Protein AF-W1XXQ2-F1 (afdb_monomer_lite)

InterPro domains:
  IPR000544 Octanoyltransferase [TIGR00214] (2-81)
  IPR004143 Biotinyl protein ligase (BPL) and lipoyl protein ligase (LPL), catalytic domain [PF21948] (4-81)
  IPR004143 Biotinyl protein ligase (BPL) and lipoyl protein ligase (LPL), catalytic domain [PS51733] (1-81)
  IPR020605 Octanoyltransferase, conserved site [PS01313] (12-27)
  IPR045864 Class II Aminoacyl-tRNA synthetase/Biotinyl protein ligase (BPL) and lipoyl protein ligase (LPL) [G3DSA:3.30.930.10] (2-81)
  IPR045864 Class II Aminoacyl-tRNA synthetase/Biotinyl protein ligase (BPL) and lipoyl protein ligase (LPL) [SSF55681] (4-81)

Radius of gyration: 14.21 Å; chains: 1; bounding box: 31×37×31 Å

Organism: NCBI:txid408170

Foldseek 3Di:
DCPPDDDDDDPDDDDDDDDDPPDDDDDDDDDCVVVVHDPVRVLVVVQVVVQVVVVVVVQHWDADPVDRAIDRVVHGPGHDD

Secondary structure (DSSP, 8-state):
--TTSPPPP-SSSSS-----TT---------HHHHT--HHHHHHHHHHHHHHHHHHTT---EE-SSS-SEEETTEEEE---

Structure (mmCIF, N/CA/C/O backbone):
data_AF-W1XXQ2-F1
#
_entry.id   AF-W1XXQ2-F1
#
loop_
_atom_site.group_PDB
_atom_site.id
_atom_site.type_symbol
_atom_site.label_atom_id
_atom_site.label_alt_id
_atom_site.label_comp_id
_atom_site.label_a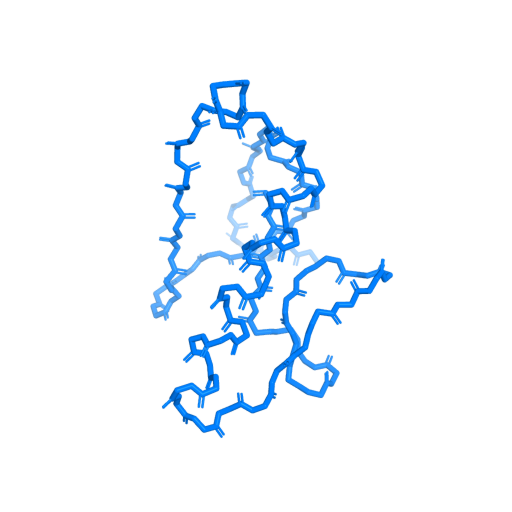sym_id
_atom_site.label_entity_id
_atom_site.label_seq_id
_atom_site.pdbx_PDB_ins_code
_atom_site.Cartn_x
_atom_site.Cartn_y
_atom_site.Cartn_z
_atom_site.occupancy
_atom_site.B_iso_or_equiv
_atom_site.auth_seq_id
_atom_site.auth_comp_id
_atom_site.auth_asym_id
_atom_site.auth_atom_id
_atom_site.pdbx_PDB_model_num
ATOM 1 N N . MET A 1 1 ? 9.703 -16.083 -10.633 1.00 62.62 1 MET A N 1
ATOM 2 C CA . MET A 1 1 ? 10.115 -15.096 -11.659 1.00 62.62 1 MET A CA 1
ATOM 3 C C . MET A 1 1 ? 8.864 -14.676 -12.426 1.00 62.62 1 MET A C 1
ATOM 5 O O . MET A 1 1 ? 7.974 -15.511 -12.516 1.00 62.62 1 MET A O 1
ATOM 9 N N . PRO A 1 2 ? 8.752 -13.431 -12.918 1.00 72.69 2 PRO A N 1
ATOM 10 C CA . PRO A 1 2 ? 7.524 -12.850 -13.500 1.00 72.69 2 PRO A CA 1
ATOM 11 C C . PRO A 1 2 ? 7.039 -13.494 -14.819 1.00 72.69 2 PRO A C 1
ATOM 13 O O . PRO A 1 2 ? 6.127 -12.972 -15.454 1.00 72.69 2 PRO A O 1
ATOM 16 N N . GLY A 1 3 ? 7.612 -14.632 -15.226 1.00 85.38 3 GLY A N 1
ATOM 17 C CA . GLY A 1 3 ? 7.330 -15.264 -16.512 1.00 85.38 3 GLY A CA 1
ATOM 18 C C . GLY A 1 3 ? 7.638 -14.305 -17.658 1.00 85.38 3 GLY A C 1
ATOM 19 O O . GLY A 1 3 ? 8.652 -13.609 -17.620 1.00 85.38 3 GLY A O 1
ATOM 20 N N . ASP A 1 4 ? 6.724 -14.235 -18.620 1.00 91.69 4 ASP A N 1
ATOM 21 C CA . ASP A 1 4 ? 6.841 -13.384 -19.810 1.00 91.69 4 ASP A CA 1
ATOM 22 C C . ASP A 1 4 ? 6.317 -11.951 -19.597 1.00 91.69 4 ASP A C 1
ATOM 24 O O . ASP A 1 4 ? 6.292 -11.152 -20.533 1.00 91.69 4 ASP A O 1
ATOM 28 N N . ILE A 1 5 ? 5.876 -11.598 -18.380 1.00 93.06 5 ILE A N 1
ATOM 29 C CA . ILE A 1 5 ? 5.353 -10.260 -18.080 1.00 93.06 5 ILE A CA 1
ATOM 30 C C . ILE A 1 5 ? 6.532 -9.302 -17.840 1.00 93.06 5 ILE A C 1
ATOM 32 O O . ILE A 1 5 ? 7.305 -9.518 -16.899 1.00 93.06 5 ILE A O 1
ATOM 36 N N . PRO A 1 6 ? 6.675 -8.216 -18.630 1.00 93.38 6 PRO A N 1
ATOM 37 C CA . PRO A 1 6 ? 7.745 -7.247 -18.431 1.00 93.38 6 PRO A CA 1
ATOM 38 C C . PRO A 1 6 ? 7.675 -6.597 -17.048 1.00 93.38 6 PRO A C 1
ATOM 40 O O . PRO A 1 6 ? 6.614 -6.158 -16.603 1.00 93.38 6 PRO A O 1
ATOM 43 N N . VAL A 1 7 ? 8.827 -6.479 -16.388 1.00 95.25 7 VAL A N 1
ATOM 44 C CA . VAL A 1 7 ? 8.950 -5.730 -15.133 1.00 95.25 7 VAL A CA 1
ATOM 45 C C . VAL A 1 7 ? 9.470 -4.338 -15.443 1.00 95.25 7 VAL A C 1
ATOM 47 O O . VAL A 1 7 ? 10.578 -4.183 -15.955 1.00 95.25 7 VAL A O 1
ATOM 50 N N . ILE A 1 8 ? 8.674 -3.329 -15.104 1.00 95.19 8 ILE A N 1
ATOM 51 C CA . ILE A 1 8 ? 9.034 -1.924 -15.281 1.00 95.19 8 ILE A CA 1
ATOM 52 C C . ILE A 1 8 ? 9.538 -1.370 -13.950 1.00 95.19 8 ILE A C 1
ATOM 54 O O . ILE A 1 8 ? 8.893 -1.542 -12.915 1.00 95.19 8 ILE A O 1
ATOM 58 N N . GLN A 1 9 ? 10.703 -0.724 -13.979 1.00 95.62 9 GLN A N 1
ATOM 59 C CA . GLN A 1 9 ? 11.261 -0.045 -12.811 1.00 95.62 9 GLN A CA 1
ATOM 60 C C . GLN A 1 9 ? 10.496 1.248 -12.522 1.00 95.62 9 GLN A C 1
ATOM 62 O O . GLN A 1 9 ? 10.122 1.981 -13.436 1.00 95.62 9 GLN A O 1
ATOM 67 N N . SER A 1 10 ? 10.295 1.528 -11.239 1.00 94.06 10 SER A N 1
ATOM 68 C CA . SER A 1 10 ? 9.594 2.711 -10.737 1.00 94.06 10 SER A CA 1
ATOM 69 C C . SER A 1 10 ? 10.284 3.237 -9.483 1.00 94.06 10 SER A C 1
ATOM 71 O O . SER A 1 10 ? 10.977 2.486 -8.803 1.00 94.06 10 SER A O 1
ATOM 73 N N . ASP A 1 11 ? 10.041 4.497 -9.146 1.00 94.94 11 ASP A N 1
ATOM 74 C CA . ASP A 1 11 ? 10.588 5.193 -7.975 1.00 94.94 11 ASP A CA 1
ATOM 75 C C . ASP A 1 11 ? 9.760 5.017 -6.687 1.00 94.94 11 ASP A C 1
ATOM 77 O O . ASP A 1 11 ? 10.141 5.526 -5.631 1.00 94.94 11 ASP A O 1
ATOM 81 N N . ARG A 1 12 ? 8.637 4.291 -6.755 1.00 92.81 12 ARG A N 1
ATOM 82 C CA . ARG A 1 12 ? 7.755 4.042 -5.605 1.00 92.81 12 ARG A CA 1
ATOM 83 C C . ARG A 1 12 ? 8.396 3.153 -4.534 1.00 92.81 12 ARG A C 1
ATOM 85 O O . ARG A 1 12 ? 9.323 2.386 -4.799 1.00 92.81 12 ARG A O 1
ATOM 92 N N . GLY A 1 13 ? 7.828 3.191 -3.330 1.00 89.19 13 GLY A N 1
ATOM 93 C CA . GLY A 1 13 ? 8.229 2.306 -2.244 1.00 89.19 13 GLY A CA 1
ATOM 94 C C . GLY A 1 13 ? 7.818 0.847 -2.480 1.00 89.19 13 GLY A C 1
ATOM 95 O O . GLY A 1 13 ? 6.925 0.530 -3.270 1.00 89.19 13 GLY A O 1
ATOM 96 N N . GLY A 1 14 ? 8.456 -0.063 -1.742 1.00 89.44 14 GLY A N 1
ATOM 97 C CA . GLY A 1 14 ? 8.174 -1.498 -1.794 1.00 89.44 14 GLY A CA 1
ATOM 98 C C . GLY A 1 14 ? 8.940 -2.244 -2.890 1.00 89.44 14 GLY A C 1
ATOM 99 O O . GLY A 1 14 ? 9.876 -1.730 -3.491 1.00 89.44 14 GLY A O 1
ATOM 100 N N . GLN A 1 15 ? 8.563 -3.503 -3.110 1.00 90.62 15 GLN A N 1
ATOM 101 C CA . GLN A 1 15 ? 9.185 -4.382 -4.105 1.00 90.62 15 GLN A CA 1
ATOM 102 C C . GLN A 1 15 ? 8.303 -4.477 -5.365 1.00 90.62 15 GLN A C 1
ATOM 104 O O . GLN A 1 15 ? 7.573 -3.544 -5.711 1.00 90.62 15 GLN A O 1
ATOM 109 N N . VAL A 1 16 ? 8.352 -5.608 -6.065 1.00 93.44 16 VAL A N 1
ATOM 110 C CA . VAL A 1 16 ? 7.530 -5.894 -7.243 1.00 93.44 16 VAL A CA 1
ATOM 111 C C . VAL A 1 16 ? 6.037 -6.012 -6.884 1.00 93.44 16 VAL A C 1
ATOM 113 O O . VAL A 1 16 ? 5.680 -6.552 -5.841 1.00 93.44 16 VAL A O 1
ATOM 116 N N . THR A 1 17 ? 5.163 -5.507 -7.759 1.00 94.88 17 THR A N 1
ATOM 117 C CA . THR A 1 17 ? 3.701 -5.705 -7.711 1.00 94.88 17 THR A CA 1
ATOM 118 C C . THR A 1 17 ? 3.175 -5.922 -9.132 1.00 94.88 17 THR A C 1
ATOM 120 O O . THR A 1 17 ? 3.898 -5.672 -10.097 1.00 94.88 17 THR A O 1
ATOM 123 N N . TYR A 1 18 ? 1.927 -6.368 -9.262 1.00 94.81 18 TYR A N 1
ATOM 124 C CA . TYR A 1 18 ? 1.234 -6.516 -10.540 1.00 94.81 18 TYR A CA 1
ATOM 125 C C . TYR A 1 18 ? -0.005 -5.617 -10.591 1.00 94.81 18 TYR A C 1
ATOM 127 O O . TYR A 1 18 ? -0.738 -5.497 -9.604 1.00 94.81 18 TYR A O 1
ATOM 135 N N . HIS A 1 19 ? -0.234 -5.028 -11.763 1.00 95.94 19 HIS A N 1
ATOM 136 C CA . HIS A 1 19 ? -1.451 -4.305 -12.105 1.00 95.94 19 HIS A CA 1
ATOM 137 C C . HIS A 1 19 ? -2.057 -4.912 -13.370 1.00 95.94 19 HIS A C 1
ATOM 139 O O . HIS A 1 19 ? -1.329 -5.241 -14.306 1.00 95.94 19 H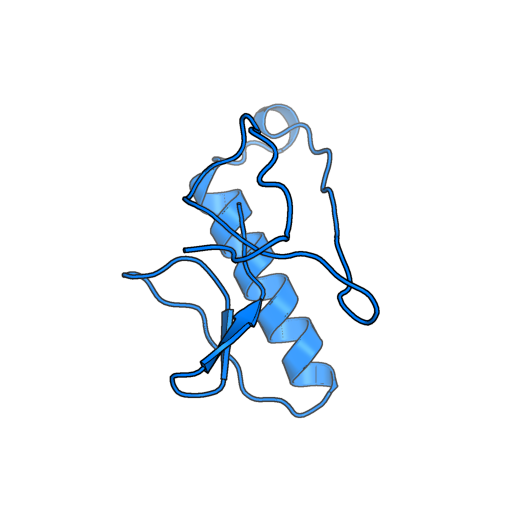IS A O 1
ATOM 145 N N . GLY A 1 20 ? -3.380 -5.062 -13.403 1.00 95.38 20 GLY A N 1
ATOM 146 C CA . GLY A 1 20 ? -4.078 -5.693 -14.521 1.00 95.38 20 GLY A CA 1
ATOM 147 C C . GLY A 1 20 ? -5.573 -5.367 -14.558 1.00 95.38 20 GLY A C 1
ATOM 148 O O . GLY A 1 20 ? -6.084 -4.718 -13.640 1.00 95.38 20 GLY A O 1
ATOM 149 N N . PRO A 1 21 ? -6.286 -5.794 -15.616 1.00 97.19 21 PRO A N 1
ATOM 150 C CA . PRO A 1 21 ? -7.718 -5.545 -15.768 1.00 97.19 21 PRO A CA 1
ATOM 151 C C . PRO A 1 21 ? -8.525 -5.981 -14.539 1.00 97.19 21 PRO A C 1
ATOM 153 O O . PRO A 1 21 ? -8.280 -7.041 -13.969 1.00 97.19 21 PRO A O 1
ATOM 156 N N . GLY A 1 22 ? -9.491 -5.155 -14.132 1.00 97.00 22 GLY A N 1
ATOM 157 C CA . GLY A 1 22 ? -10.309 -5.387 -12.935 1.00 97.00 22 GLY A CA 1
ATOM 158 C C . GLY A 1 22 ? -9.688 -4.885 -11.627 1.00 97.00 22 GLY A C 1
ATOM 159 O O . GLY A 1 22 ? -10.387 -4.832 -10.619 1.00 97.00 22 GLY A O 1
ATOM 160 N N . GLN A 1 23 ? -8.419 -4.460 -11.626 1.00 98.19 23 GLN A N 1
ATOM 161 C CA . GLN A 1 23 ? -7.812 -3.801 -10.473 1.00 98.19 23 GLN A CA 1
ATOM 162 C C . GLN A 1 23 ? -7.994 -2.281 -10.560 1.00 98.19 23 GLN A C 1
ATOM 164 O O . GLN A 1 23 ? -7.560 -1.643 -11.519 1.00 98.19 23 GLN A O 1
ATOM 169 N N . GLN A 1 24 ? -8.593 -1.685 -9.530 1.00 97.19 24 GLN A N 1
ATOM 170 C CA . GLN A 1 24 ? -8.625 -0.233 -9.391 1.00 97.19 24 GLN A CA 1
ATOM 171 C C . GLN A 1 24 ? -7.255 0.274 -8.924 1.00 97.19 24 GLN A C 1
ATOM 173 O O . GLN A 1 24 ? -6.757 -0.137 -7.877 1.00 97.19 24 GLN A O 1
ATOM 178 N N . VAL A 1 25 ? -6.658 1.181 -9.697 1.00 97.38 25 VAL A N 1
ATOM 179 C CA . VAL A 1 25 ? -5.385 1.836 -9.368 1.00 97.38 25 VAL A CA 1
ATOM 180 C C . VAL A 1 25 ? -5.652 3.310 -9.083 1.00 97.38 25 VAL A C 1
ATOM 182 O O . VAL A 1 25 ? -6.346 3.976 -9.850 1.00 97.38 25 VAL A O 1
ATOM 185 N N . MET A 1 26 ? -5.113 3.823 -7.977 1.00 96.56 26 MET A N 1
ATOM 186 C CA . MET A 1 26 ? -5.304 5.208 -7.547 1.00 96.56 26 MET A CA 1
ATOM 187 C C . MET A 1 26 ? -3.954 5.878 -7.289 1.00 96.56 26 MET A C 1
ATOM 189 O O . MET A 1 26 ? -3.188 5.425 -6.443 1.00 96.56 26 MET A O 1
ATOM 193 N N . TYR A 1 27 ? -3.688 6.987 -7.984 1.00 96.50 27 TYR A N 1
ATOM 194 C CA . TYR A 1 27 ? -2.526 7.842 -7.739 1.00 96.50 27 TYR A CA 1
ATOM 195 C C . TYR A 1 27 ? -2.956 9.114 -7.013 1.00 96.50 27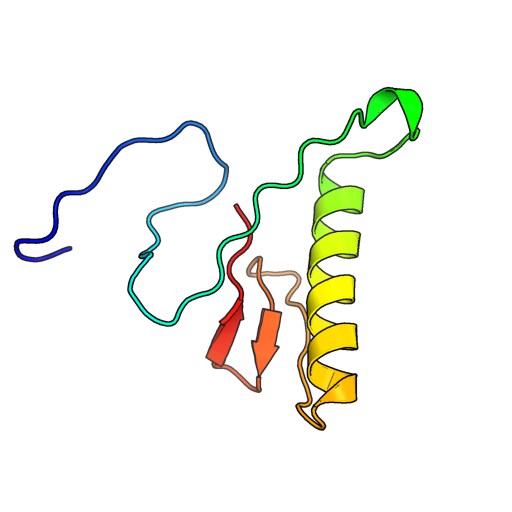 TYR A C 1
ATOM 197 O O . TYR A 1 27 ? -3.620 9.981 -7.581 1.00 96.50 27 TYR A O 1
ATOM 205 N N . VAL A 1 28 ? -2.580 9.224 -5.740 1.00 94.56 28 VAL A N 1
ATOM 206 C CA . VAL A 1 28 ? -2.998 10.331 -4.872 1.00 94.56 28 VAL A CA 1
ATOM 207 C C . VAL A 1 28 ? -1.922 11.413 -4.859 1.00 94.56 28 VAL A C 1
ATOM 209 O O . VAL A 1 28 ? -0.892 11.295 -4.201 1.00 94.56 28 VAL A O 1
ATOM 212 N N . LEU A 1 29 ? -2.163 12.489 -5.604 1.00 95.75 29 LEU A N 1
ATOM 213 C CA . LEU A 1 29 ? -1.240 13.618 -5.736 1.00 95.75 29 LEU A CA 1
ATOM 214 C C . LEU A 1 29 ? -1.561 14.673 -4.672 1.00 95.75 29 LEU A C 1
ATOM 216 O O . LEU A 1 29 ? -2.447 15.511 -4.847 1.00 95.75 29 LEU A O 1
ATOM 220 N N . LEU A 1 30 ? -0.856 14.620 -3.540 1.00 95.56 30 LEU A N 1
ATOM 221 C CA . LEU A 1 30 ? -1.124 15.466 -2.375 1.00 95.56 30 LEU A CA 1
ATOM 222 C C . LEU A 1 30 ? 0.099 16.288 -1.962 1.00 95.56 30 LEU A C 1
ATOM 224 O O . LEU A 1 30 ? 1.216 15.788 -1.867 1.00 95.56 30 LEU A O 1
ATOM 228 N N . ASN A 1 31 ? -0.126 17.556 -1.614 1.00 97.31 31 ASN A N 1
ATOM 229 C CA . ASN A 1 31 ? 0.900 18.379 -0.977 1.00 97.31 31 ASN A CA 1
ATOM 230 C C . ASN A 1 31 ? 0.931 18.111 0.538 1.00 97.31 31 ASN A C 1
ATOM 232 O O . ASN A 1 31 ? 0.161 18.703 1.301 1.00 97.31 31 ASN A O 1
ATOM 236 N N . LEU A 1 32 ? 1.835 17.228 0.965 1.00 96.81 32 LEU A N 1
ATOM 237 C CA . LEU A 1 32 ? 1.931 16.782 2.359 1.00 96.81 32 LEU A CA 1
ATOM 238 C C . LEU A 1 32 ? 2.349 17.900 3.313 1.00 96.81 32 LEU A C 1
ATOM 240 O O . LEU A 1 32 ? 1.767 18.042 4.386 1.00 96.81 32 LEU A O 1
ATOM 244 N N . LYS A 1 33 ? 3.276 18.770 2.892 1.00 96.81 33 LYS A N 1
ATOM 245 C CA . LYS A 1 33 ? 3.743 19.904 3.705 1.00 96.81 33 LYS A CA 1
ATOM 246 C C . LYS A 1 33 ? 2.603 20.864 4.033 1.00 96.81 33 LYS A C 1
ATOM 248 O O . LYS A 1 33 ? 2.440 21.257 5.184 1.00 96.81 33 LYS A O 1
ATOM 253 N N . ARG A 1 34 ? 1.776 21.208 3.038 1.00 98.00 34 ARG A N 1
ATOM 254 C CA . ARG A 1 34 ? 0.595 22.063 3.237 1.00 98.00 34 ARG A CA 1
ATOM 255 C C . ARG A 1 34 ? -0.420 21.414 4.180 1.00 98.00 34 ARG A C 1
ATOM 257 O O . ARG A 1 34 ? -1.079 22.120 4.936 1.00 98.00 34 ARG A O 1
ATOM 264 N N . ARG A 1 35 ? -0.548 20.088 4.126 1.00 96.44 35 ARG A N 1
ATOM 265 C CA . ARG A 1 35 ? -1.439 19.304 4.993 1.00 96.44 35 ARG A CA 1
ATOM 266 C C . ARG A 1 35 ? -0.833 18.981 6.360 1.00 96.44 35 ARG A C 1
ATOM 268 O O . ARG A 1 35 ? -1.557 18.468 7.201 1.00 96.44 35 ARG A O 1
ATOM 275 N N . LYS A 1 36 ? 0.445 19.310 6.585 1.00 97.00 36 LYS A N 1
ATOM 276 C CA . LYS A 1 36 ? 1.219 18.932 7.775 1.00 97.00 36 LYS A CA 1
ATOM 277 C C . LYS A 1 36 ? 1.196 17.417 8.033 1.00 97.00 36 LYS A C 1
ATOM 279 O O . LYS A 1 36 ? 1.130 17.007 9.182 1.00 97.00 36 LYS A O 1
ATOM 284 N N . LEU A 1 37 ? 1.235 16.617 6.965 1.00 96.88 37 LEU A N 1
ATOM 285 C CA . LEU A 1 37 ? 1.226 15.154 7.039 1.00 96.88 37 LEU A CA 1
ATOM 286 C C . LEU A 1 37 ? 2.618 14.575 6.790 1.00 96.88 37 LEU A C 1
ATOM 288 O O . LEU A 1 37 ? 3.325 15.001 5.872 1.00 96.88 37 LEU A O 1
ATOM 292 N N . GLY A 1 38 ? 2.984 13.565 7.573 1.00 96.56 38 GLY A N 1
ATOM 293 C CA . GLY A 1 38 ? 4.111 12.685 7.282 1.00 96.56 38 GLY A CA 1
ATOM 294 C C . GLY A 1 38 ? 3.761 11.615 6.242 1.00 96.56 38 GLY A C 1
ATOM 295 O O . GLY A 1 38 ? 2.599 11.268 6.045 1.00 96.56 38 GLY A O 1
ATOM 296 N N . VAL A 1 39 ? 4.777 11.026 5.600 1.00 93.06 39 VAL A N 1
ATOM 297 C CA . VAL A 1 39 ? 4.571 9.921 4.639 1.00 93.06 39 VAL A CA 1
ATOM 298 C C . VAL A 1 39 ? 3.937 8.701 5.313 1.00 93.06 39 VAL A C 1
ATOM 300 O O . VAL A 1 39 ? 3.014 8.111 4.766 1.00 93.06 39 VAL A O 1
ATOM 303 N N . ARG A 1 40 ? 4.384 8.345 6.525 1.00 92.38 40 ARG A N 1
ATOM 304 C CA . ARG A 1 40 ? 3.801 7.228 7.289 1.00 92.38 40 ARG A CA 1
ATOM 305 C C . ARG A 1 40 ? 2.338 7.480 7.648 1.00 92.38 40 ARG A C 1
ATOM 307 O O . ARG A 1 40 ? 1.520 6.587 7.484 1.00 92.38 40 ARG A O 1
ATOM 314 N N . GLU A 1 41 ? 2.014 8.701 8.069 1.00 95.00 41 GLU A N 1
ATOM 315 C CA . GLU A 1 41 ? 0.633 9.097 8.365 1.00 95.00 41 GLU A CA 1
ATOM 316 C C . GLU A 1 41 ? -0.246 9.005 7.117 1.00 95.00 41 GLU A C 1
ATOM 318 O O . GLU A 1 41 ? -1.358 8.496 7.196 1.00 95.00 41 GLU A O 1
ATOM 323 N N . LEU A 1 42 ? 0.261 9.431 5.953 1.00 94.94 42 LEU A N 1
ATOM 324 C CA . LEU A 1 42 ? -0.451 9.256 4.690 1.00 94.94 42 LEU A CA 1
ATOM 325 C C . LEU A 1 42 ? -0.725 7.776 4.397 1.00 94.94 42 LEU A C 1
ATOM 327 O O . LEU A 1 42 ? -1.854 7.444 4.057 1.00 94.94 42 LEU A O 1
ATOM 331 N N . VAL A 1 43 ? 0.273 6.896 4.528 1.00 94.19 43 VAL A N 1
ATOM 332 C CA . VAL A 1 43 ? 0.090 5.451 4.299 1.00 94.19 43 VAL A CA 1
ATOM 333 C C . VAL A 1 43 ? -0.997 4.893 5.219 1.00 94.19 43 VAL A C 1
ATOM 335 O O . VAL A 1 43 ? -1.923 4.257 4.727 1.00 94.19 43 VAL A O 1
ATOM 338 N N . THR A 1 44 ? -0.959 5.214 6.515 1.00 95.50 44 THR A N 1
ATOM 339 C CA . THR A 1 44 ? -1.993 4.793 7.473 1.00 95.50 44 THR A CA 1
ATOM 340 C C . THR A 1 44 ? -3.381 5.323 7.101 1.00 95.50 44 THR A C 1
ATOM 342 O O . THR A 1 44 ? -4.366 4.591 7.180 1.00 95.50 44 THR A O 1
ATOM 345 N N . LEU A 1 45 ? -3.483 6.579 6.653 1.00 96.38 45 LEU A N 1
ATOM 346 C CA . LEU A 1 45 ? -4.752 7.152 6.195 1.00 96.38 45 LEU A CA 1
ATOM 347 C C . LEU A 1 45 ? -5.283 6.446 4.943 1.00 96.38 45 LEU A C 1
ATOM 349 O O . LEU A 1 45 ? -6.488 6.219 4.837 1.00 96.38 45 LEU A O 1
ATOM 353 N N . LEU A 1 46 ? -4.409 6.088 4.001 1.00 96.69 46 LEU A N 1
ATOM 354 C CA . LEU A 1 46 ? -4.790 5.347 2.799 1.00 96.69 46 LEU A CA 1
ATOM 355 C C . LEU A 1 46 ? -5.240 3.922 3.135 1.00 96.69 46 LEU A C 1
ATOM 357 O O . LEU A 1 46 ? -6.281 3.492 2.643 1.00 96.69 46 LEU A O 1
ATOM 361 N N . GLU A 1 47 ? -4.525 3.219 4.013 1.00 97.75 47 GLU A N 1
ATOM 362 C CA . GLU A 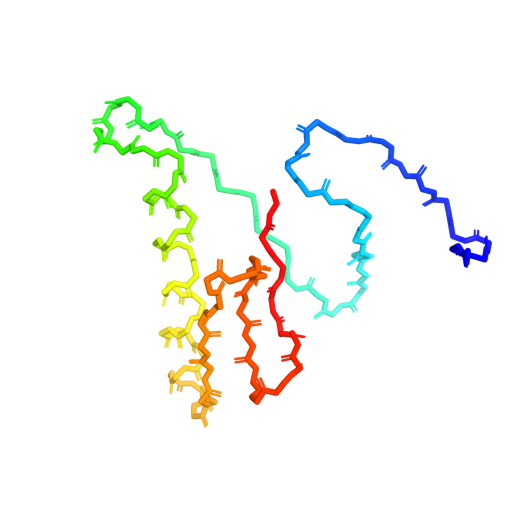1 47 ? -4.937 1.900 4.509 1.00 97.75 47 GLU A CA 1
ATOM 363 C C . GLU A 1 47 ? -6.317 1.968 5.168 1.00 97.75 47 GLU A C 1
ATOM 365 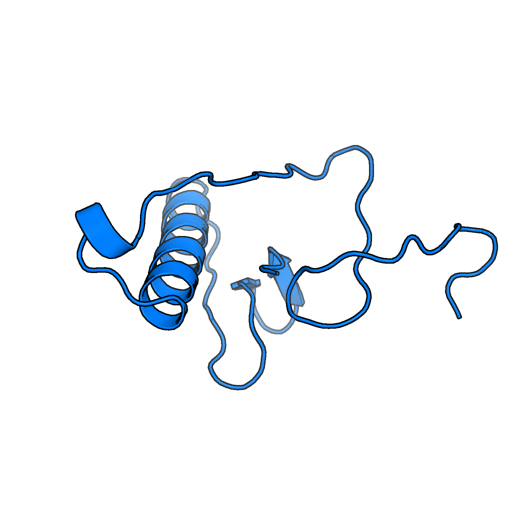O O . GLU A 1 47 ? -7.215 1.206 4.809 1.00 97.75 47 GLU A O 1
ATOM 370 N N . GLN A 1 48 ? -6.531 2.936 6.064 1.00 98.00 48 GLN A N 1
ATOM 371 C CA . GLN A 1 48 ? -7.820 3.106 6.729 1.00 98.00 48 GLN A CA 1
ATOM 372 C C . GLN A 1 48 ? -8.936 3.488 5.750 1.00 98.00 48 GLN A C 1
ATOM 374 O O . GLN A 1 48 ? -10.070 3.047 5.909 1.00 98.00 48 GLN A O 1
ATOM 379 N N . THR A 1 49 ? -8.628 4.276 4.717 1.00 97.81 49 THR A N 1
ATOM 380 C CA . THR A 1 49 ? -9.595 4.623 3.664 1.00 97.81 49 THR A CA 1
ATOM 381 C C . THR A 1 49 ? -10.074 3.369 2.938 1.00 97.81 49 THR A C 1
ATOM 383 O O . THR A 1 49 ? -11.275 3.197 2.733 1.00 97.81 49 THR A O 1
ATOM 386 N N . VAL A 1 50 ? -9.156 2.461 2.598 1.00 98.19 50 VAL A N 1
ATOM 387 C CA . VAL A 1 50 ? -9.497 1.180 1.969 1.00 98.19 50 VAL A CA 1
ATOM 388 C C . VAL A 1 50 ? -10.311 0.302 2.920 1.00 98.19 50 VAL A C 1
ATOM 390 O O . VAL A 1 50 ? -11.328 -0.238 2.495 1.00 98.19 50 VAL A O 1
ATOM 393 N N . VAL A 1 51 ? -9.927 0.196 4.198 1.00 98.62 51 VAL A N 1
ATOM 394 C CA . VAL A 1 51 ? -10.705 -0.551 5.206 1.00 98.62 51 VAL A CA 1
ATOM 395 C C . VAL A 1 51 ? -12.131 -0.015 5.310 1.00 98.62 51 VAL A C 1
ATOM 397 O O . VAL A 1 51 ? -13.077 -0.790 5.228 1.00 98.62 51 VAL A O 1
ATOM 400 N N . ASN A 1 52 ? -12.299 1.303 5.432 1.00 98.75 52 ASN A N 1
ATOM 401 C CA . ASN A 1 52 ? -13.619 1.923 5.545 1.00 98.75 52 ASN A CA 1
ATOM 402 C C . ASN A 1 52 ? -14.464 1.679 4.287 1.00 98.75 52 ASN A C 1
ATOM 404 O O . ASN A 1 52 ? -15.633 1.325 4.392 1.00 98.75 52 ASN A O 1
ATOM 408 N N . THR A 1 53 ? -13.854 1.796 3.105 1.00 98.25 53 THR A N 1
ATOM 409 C CA . THR A 1 53 ? -14.532 1.525 1.827 1.00 98.25 53 THR A CA 1
ATOM 410 C C . THR A 1 53 ? -14.996 0.069 1.742 1.00 98.25 53 THR A C 1
ATOM 412 O O . THR A 1 53 ? -16.112 -0.211 1.319 1.00 98.25 53 THR A O 1
ATOM 415 N N . LEU A 1 54 ? -14.158 -0.881 2.164 1.00 98.50 54 LEU A N 1
ATOM 416 C CA . LEU A 1 54 ? -14.509 -2.303 2.187 1.00 98.50 54 LEU A CA 1
ATOM 417 C C . LEU A 1 54 ? -15.598 -2.611 3.223 1.00 98.50 54 LEU A C 1
ATOM 419 O O . LEU A 1 54 ? -16.477 -3.429 2.951 1.00 98.50 54 LEU A O 1
ATOM 423 N N . ALA A 1 55 ? -15.598 -1.918 4.362 1.00 98.69 55 ALA A N 1
ATOM 424 C CA . ALA A 1 55 ? -16.633 -2.057 5.380 1.00 98.69 55 ALA A CA 1
ATOM 425 C C . ALA A 1 55 ? -18.021 -1.633 4.864 1.00 98.69 55 ALA A C 1
ATOM 427 O O . ALA A 1 55 ? -19.004 -2.311 5.161 1.00 98.69 55 ALA A O 1
ATOM 428 N N . GLU A 1 56 ? -18.112 -0.587 4.032 1.00 98.62 56 GLU A N 1
ATOM 429 C CA . GLU A 1 56 ? -19.366 -0.194 3.357 1.00 98.62 56 GLU A CA 1
ATOM 430 C C . GLU A 1 56 ? -19.912 -1.295 2.429 1.00 98.62 56 GLU A C 1
ATOM 432 O O . GLU A 1 56 ? -21.117 -1.375 2.195 1.00 98.62 56 GLU A O 1
ATOM 437 N N . LEU A 1 57 ? -19.038 -2.182 1.944 1.00 98.12 57 LEU A N 1
ATOM 438 C CA . LEU A 1 57 ? -19.387 -3.351 1.131 1.00 98.12 57 LEU A CA 1
ATOM 439 C C . LEU A 1 57 ? -19.597 -4.628 1.966 1.00 98.12 57 LEU A C 1
ATOM 441 O O . LEU A 1 57 ? -19.804 -5.701 1.400 1.00 98.12 57 LEU A O 1
ATOM 445 N N . GLY A 1 58 ? -19.529 -4.539 3.298 1.00 98.50 58 GLY A N 1
ATOM 446 C CA . GLY A 1 58 ? -19.650 -5.686 4.203 1.00 98.50 58 GLY A CA 1
ATOM 447 C C . GLY A 1 58 ? -18.419 -6.599 4.236 1.00 98.50 58 GLY A C 1
ATOM 448 O O . GLY A 1 58 ? -18.535 -7.761 4.621 1.00 98.50 58 GLY A O 1
ATOM 449 N N . ILE A 1 59 ? -17.249 -6.105 3.822 1.00 98.62 59 ILE A N 1
ATOM 450 C CA . ILE A 1 59 ? -15.990 -6.857 3.807 1.00 98.62 59 ILE A CA 1
ATOM 451 C C . ILE A 1 59 ? -15.131 -6.428 5.001 1.00 98.62 59 ILE A C 1
ATOM 453 O O . ILE A 1 59 ? -14.691 -5.282 5.087 1.00 98.62 59 ILE A O 1
ATOM 457 N N . GLU A 1 60 ? -14.848 -7.367 5.903 1.00 98.62 60 GLU A N 1
ATOM 458 C CA . GLU A 1 60 ? -13.953 -7.137 7.038 1.00 98.62 60 GLU A CA 1
ATOM 459 C C . GLU A 1 60 ? -12.486 -7.190 6.591 1.00 98.62 60 GLU A C 1
ATOM 461 O O . GLU A 1 60 ? -11.984 -8.227 6.147 1.00 98.62 60 GLU A O 1
ATOM 466 N N . ALA A 1 61 ? -11.794 -6.059 6.711 1.00 98.69 61 ALA A N 1
ATOM 467 C CA . ALA A 1 61 ? -10.408 -5.905 6.297 1.00 98.69 61 ALA A CA 1
ATOM 468 C C . ALA A 1 61 ? -9.580 -5.154 7.347 1.00 98.69 61 ALA A C 1
ATOM 470 O O . ALA A 1 61 ? -10.119 -4.396 8.151 1.00 98.69 61 ALA A O 1
ATOM 471 N N . HIS A 1 62 ? -8.263 -5.346 7.334 1.00 98.38 62 HIS A N 1
ATOM 472 C CA . HIS A 1 62 ? -7.353 -4.738 8.305 1.00 98.38 62 HIS A CA 1
ATOM 473 C C . HIS A 1 62 ? -5.966 -4.439 7.705 1.00 98.38 62 HIS A C 1
ATOM 475 O O . HIS A 1 62 ? -5.527 -5.140 6.786 1.00 98.38 62 HIS A O 1
ATOM 481 N N . PRO A 1 63 ? -5.258 -3.405 8.200 1.00 97.31 63 PRO A N 1
ATOM 482 C CA . PRO A 1 63 ? -3.845 -3.198 7.902 1.00 97.31 63 PRO A CA 1
ATOM 483 C C . PRO A 1 63 ? -2.958 -4.141 8.722 1.00 97.31 63 PRO A C 1
ATOM 485 O O . PRO A 1 63 ? -3.382 -4.706 9.733 1.00 97.31 63 PRO A O 1
ATOM 488 N N . ARG A 1 64 ? -1.691 -4.261 8.323 1.00 93.19 64 ARG A N 1
ATOM 489 C CA . ARG A 1 64 ? -0.673 -5.030 9.050 1.00 93.19 64 ARG A CA 1
ATOM 490 C C . ARG A 1 64 ? 0.582 -4.200 9.290 1.00 93.19 64 ARG A C 1
ATOM 492 O O . ARG A 1 64 ? 1.150 -3.644 8.357 1.00 93.19 64 ARG A O 1
ATOM 499 N N . ALA A 1 65 ? 1.049 -4.168 10.538 1.00 85.38 65 ALA A N 1
ATOM 500 C CA . ALA A 1 65 ? 2.231 -3.393 10.927 1.00 85.38 65 ALA A CA 1
ATOM 501 C C . ALA A 1 65 ? 3.542 -3.941 10.331 1.00 85.38 65 ALA A C 1
ATOM 503 O O . ALA A 1 65 ? 4.480 -3.185 10.092 1.00 85.38 65 ALA A O 1
ATOM 504 N N . ASP A 1 66 ? 3.607 -5.252 10.098 1.00 86.94 66 ASP A N 1
ATOM 505 C CA . ASP A 1 66 ? 4.773 -5.96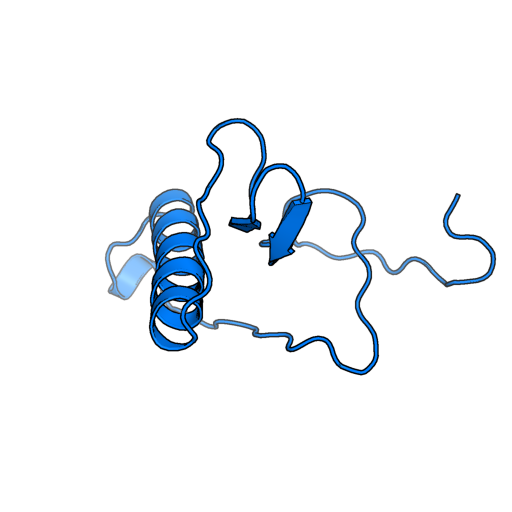4 9.571 1.00 86.94 66 ASP A CA 1
ATOM 506 C C . ASP A 1 66 ? 4.800 -6.036 8.036 1.00 86.94 66 ASP A C 1
ATOM 508 O O . ASP A 1 66 ? 5.840 -6.340 7.450 1.00 86.94 66 ASP A O 1
ATOM 512 N N . ALA A 1 67 ? 3.677 -5.750 7.371 1.00 88.75 67 ALA A N 1
ATOM 513 C CA . ALA A 1 67 ? 3.534 -5.926 5.933 1.00 88.75 67 ALA A CA 1
ATOM 514 C C . ALA A 1 67 ? 2.550 -4.902 5.328 1.00 88.75 67 ALA A C 1
ATOM 516 O O . ALA A 1 67 ? 1.347 -5.163 5.327 1.00 88.75 67 ALA A O 1
ATOM 517 N N . PRO A 1 68 ? 3.037 -3.794 4.729 1.00 90.06 68 PRO A N 1
ATOM 518 C CA . PRO A 1 68 ? 2.190 -2.730 4.184 1.00 90.06 68 PRO A CA 1
ATOM 519 C C . PRO A 1 68 ? 1.114 -3.229 3.214 1.00 90.06 68 PRO A C 1
ATOM 521 O O . PRO A 1 68 ? 1.362 -4.121 2.382 1.00 90.06 68 PRO A O 1
ATOM 524 N N . GLY A 1 69 ? -0.073 -2.631 3.298 1.00 95.56 69 GLY A N 1
ATOM 525 C CA . GLY A 1 69 ? -1.250 -3.067 2.553 1.00 95.56 69 GLY A CA 1
ATOM 526 C C . GLY A 1 69 ? -2.455 -3.334 3.446 1.00 95.56 69 GLY A C 1
ATOM 527 O O . GLY A 1 69 ? -2.367 -3.333 4.671 1.00 95.56 69 GLY A O 1
ATOM 528 N N . VAL A 1 70 ? -3.582 -3.630 2.805 1.00 98.38 70 VAL A N 1
ATOM 529 C CA . VAL A 1 70 ? -4.818 -4.043 3.480 1.00 98.38 70 VAL A CA 1
ATOM 530 C C . VAL A 1 70 ? -5.120 -5.499 3.150 1.00 98.38 70 VAL A C 1
ATOM 532 O O . VAL A 1 70 ? -4.889 -5.947 2.021 1.00 98.38 70 VAL A O 1
ATOM 535 N N . TYR A 1 71 ? -5.631 -6.236 4.135 1.00 98.50 71 TYR A N 1
ATOM 536 C CA . TYR A 1 71 ? -5.822 -7.684 4.097 1.00 98.50 71 TYR A CA 1
ATOM 537 C C . TYR A 1 71 ? -7.233 -8.079 4.528 1.00 98.50 71 TYR A C 1
ATOM 539 O O . TYR A 1 71 ? -7.839 -7.416 5.363 1.00 98.50 71 TYR A O 1
ATOM 547 N N . VAL A 1 72 ? -7.724 -9.190 3.979 1.00 98.38 72 VAL A N 1
ATOM 548 C CA . VAL A 1 72 ? -8.922 -9.912 4.427 1.00 98.38 72 VAL A CA 1
ATOM 549 C C . VAL A 1 72 ? -8.459 -11.288 4.901 1.00 98.38 72 VAL A C 1
ATOM 551 O O . VAL A 1 72 ? -7.971 -12.099 4.104 1.00 98.38 72 VAL A O 1
ATOM 554 N N . GLY A 1 73 ? -8.540 -11.538 6.211 1.00 96.62 73 GLY A N 1
ATOM 555 C CA . GLY A 1 73 ? -7.771 -12.618 6.839 1.00 96.62 73 GLY A CA 1
ATOM 556 C C . GLY A 1 73 ? -6.279 -12.482 6.501 1.00 96.62 73 GLY A C 1
ATOM 557 O O . GLY A 1 73 ? -5.729 -11.390 6.541 1.00 96.62 73 GLY A O 1
ATOM 558 N N . GLU A 1 74 ? -5.638 -13.565 6.065 1.00 96.06 74 GLU A N 1
ATOM 559 C CA . GLU A 1 74 ? -4.215 -13.552 5.675 1.00 96.06 74 GLU A CA 1
ATOM 560 C C . GLU A 1 74 ? -3.965 -13.138 4.208 1.00 96.06 74 GLU A C 1
ATOM 562 O O . GLU A 1 74 ? -2.833 -13.192 3.723 1.00 96.06 74 GLU A O 1
ATOM 567 N N . LYS A 1 75 ? -5.003 -12.752 3.453 1.00 97.38 75 LYS A N 1
ATOM 568 C CA . LYS A 1 75 ? -4.894 -12.462 2.013 1.00 97.38 75 LYS A CA 1
ATOM 569 C C . LYS A 1 75 ? -4.889 -10.961 1.754 1.00 97.38 75 LYS A C 1
ATOM 571 O O . LYS A 1 75 ? -5.829 -10.264 2.124 1.00 97.38 75 LYS A O 1
ATOM 576 N N . LYS A 1 76 ? -3.858 -10.461 1.066 1.00 97.56 76 LYS A N 1
ATOM 577 C CA . LYS A 1 76 ? -3.771 -9.044 0.678 1.00 97.56 76 LYS A CA 1
ATOM 578 C C . LYS A 1 76 ? -4.847 -8.707 -0.356 1.00 97.56 76 LYS A C 1
ATOM 580 O O . LYS A 1 76 ? -4.904 -9.349 -1.401 1.00 97.56 76 LYS A O 1
ATOM 585 N N . ILE A 1 77 ? -5.652 -7.685 -0.073 1.00 97.94 77 ILE A N 1
ATOM 586 C CA . ILE A 1 77 ? -6.687 -7.161 -0.977 1.00 97.94 77 ILE A CA 1
ATOM 587 C C . ILE A 1 77 ? -6.274 -5.836 -1.631 1.00 97.94 77 ILE A C 1
ATOM 589 O O . ILE A 1 77 ? -6.688 -5.552 -2.751 1.00 97.94 77 ILE A O 1
ATOM 593 N N . CYS A 1 78 ? -5.413 -5.045 -0.980 1.00 98.00 78 CYS A N 1
ATOM 594 C CA . CYS A 1 78 ? -4.899 -3.791 -1.528 1.00 98.00 78 CYS A CA 1
ATOM 595 C C . CYS A 1 78 ? -3.406 -3.623 -1.228 1.00 98.00 78 CYS A C 1
ATOM 597 O O . CYS A 1 78 ? -2.963 -3.801 -0.091 1.00 98.00 78 CYS A O 1
ATOM 599 N N . SER A 1 79 ? -2.639 -3.261 -2.256 1.00 96.69 79 SER A N 1
ATOM 600 C CA . SER A 1 79 ? -1.229 -2.885 -2.140 1.00 96.69 79 SER A CA 1
ATOM 601 C C . SER A 1 79 ? -1.096 -1.366 -2.066 1.00 96.69 79 SER A C 1
ATOM 603 O O . SER A 1 79 ? -1.761 -0.655 -2.814 1.00 96.69 79 SER A O 1
ATOM 605 N N . LEU A 1 80 ? -0.186 -0.884 -1.219 1.00 94.31 80 LEU A N 1
ATOM 606 C CA . LEU A 1 80 ? 0.233 0.515 -1.164 1.00 94.31 80 LEU A CA 1
ATOM 607 C C . LEU A 1 80 ? 1.732 0.594 -1.472 1.00 94.31 80 LEU A C 1
ATOM 609 O O . LEU A 1 80 ? 2.495 -0.253 -0.997 1.00 94.31 80 LEU A O 1
ATOM 613 N N . GLY A 1 81 ? 2.146 1.581 -2.271 1.00 89.12 81 GLY A N 1
ATOM 614 C CA . GLY A 1 81 ? 3.531 1.746 -2.718 1.00 89.12 81 GLY A CA 1
ATOM 615 C C . GLY A 1 81 ? 3.814 3.132 -3.259 1.00 89.12 81 GLY A C 1
ATOM 616 O O . GLY A 1 81 ? 2.933 3.660 -3.971 1.00 89.12 81 GLY A O 1
#

pLDDT: mean 94.82, std 5.39, range [62.62, 98.75]

Sequence (81 aa):
MPGDIPVIQSDRGGQVTYHGPGQQVMYVLLNLKRRKLGVRELVTLLEQTVVNTLAELGIEAHPRADAPGVYVGEKKICSLG